Protein AF-A0A2H6LKT9-F1 (afdb_monomer_lite)

pLDDT: mean 74.08, std 18.3, range [43.44, 98.56]

Radius of gyration: 24.9 Å; chains: 1; bounding box: 62×22×50 Å

Foldseek 3Di:
DDPPVVPPPPDDDDDDDVVVVVVVVVVVVVVVVVVVVVVVVVVVVVVVLVVQCPCPDPCVVPDDRPSVVVD

InterPro domains:
  IPR015358 Transcription regulator MerR, DNA binding [PF09278] (2-49)
  IPR036701 RraB-like superfamily [SSF89946] (7-65)

Organism: NCBI:txid1861711

Secondary structure (DSSP, 8-state):
--GGGGGS---SSS---HHHHHHHHHHHHHHHHHHHHHHHHHHHHHHHHHHGGGS--S-GGGS--HHHHT-

Sequence (71 aa):
MSEIKEFLNVHDGGELPCEHIKIKLEDKIKAIDEQIQQLLILRHELSGLVSGWETIPENPEKTICPIIERN

Structure (mmCIF, N/CA/C/O backbone):
data_AF-A0A2H6LKT9-F1
#
_entry.id   AF-A0A2H6LKT9-F1
#
loop_
_atom_site.group_PDB
_atom_site.id
_atom_site.type_symbol
_atom_site.label_atom_id
_atom_site.label_alt_id
_atom_site.label_comp_id
_atom_site.label_asym_id
_atom_site.label_entity_id
_atom_site.label_seq_id
_atom_site.pdbx_PDB_ins_code
_atom_site.Cartn_x
_atom_site.Cartn_y
_atom_site.Cartn_z
_atom_site.occupancy
_atom_site.B_iso_or_equiv
_atom_site.auth_seq_id
_atom_site.auth_comp_id
_atom_site.auth_asym_id
_atom_site.auth_atom_id
_atom_site.pdbx_PDB_model_num
ATOM 1 N N . MET A 1 1 ? -29.638 -6.084 -1.703 1.00 43.44 1 MET A N 1
ATOM 2 C CA . MET A 1 1 ? -29.955 -6.291 -0.272 1.00 43.44 1 MET A CA 1
ATOM 3 C C . MET A 1 1 ? -29.371 -5.114 0.500 1.00 43.44 1 MET A C 1
ATOM 5 O O . MET A 1 1 ? -28.356 -4.591 0.074 1.00 43.44 1 MET A O 1
ATOM 9 N N . SER A 1 2 ? -30.096 -4.608 1.495 1.00 44.50 2 SER A N 1
ATOM 10 C CA . SER A 1 2 ? -30.106 -3.197 1.907 1.00 44.50 2 SER A CA 1
ATOM 11 C C . SER A 1 2 ? -29.076 -2.817 2.986 1.00 44.50 2 SER A C 1
ATOM 13 O O . SER A 1 2 ? -29.347 -3.025 4.163 1.00 44.50 2 SER A O 1
ATOM 15 N N . GLU A 1 3 ? -27.987 -2.136 2.614 1.00 45.91 3 GLU A N 1
ATOM 16 C CA . GLU A 1 3 ? -27.063 -1.448 3.554 1.00 45.91 3 GLU A CA 1
ATOM 17 C C . GLU A 1 3 ? -27.676 -0.190 4.210 1.00 45.91 3 GLU A C 1
ATOM 19 O O . GLU A 1 3 ? -27.141 0.373 5.156 1.00 45.91 3 GLU A O 1
ATOM 24 N N . ILE A 1 4 ? -28.852 0.251 3.755 1.00 50.56 4 ILE A N 1
ATOM 25 C CA . ILE A 1 4 ? -29.483 1.504 4.209 1.00 50.56 4 ILE A CA 1
ATOM 26 C C . ILE A 1 4 ? -30.265 1.330 5.534 1.00 50.56 4 ILE A C 1
ATOM 28 O O . ILE A 1 4 ? -30.633 2.312 6.174 1.00 50.56 4 ILE A O 1
ATOM 32 N N . LYS A 1 5 ? -30.497 0.093 6.006 1.00 45.78 5 LYS A N 1
ATOM 33 C CA . LYS A 1 5 ? -31.219 -0.159 7.273 1.00 45.78 5 LYS A CA 1
ATOM 34 C C . LYS A 1 5 ? -30.359 -0.035 8.534 1.00 45.78 5 LYS A C 1
ATOM 36 O O . LYS A 1 5 ? -30.932 0.160 9.601 1.00 45.78 5 LYS A O 1
ATOM 41 N N . GLU A 1 6 ? -29.031 -0.069 8.433 1.00 49.16 6 GLU A N 1
ATOM 42 C CA . GLU A 1 6 ? -28.148 0.178 9.589 1.00 49.16 6 GLU A CA 1
ATOM 43 C C . GLU A 1 6 ? -28.129 1.648 10.035 1.00 49.16 6 GLU A C 1
ATOM 45 O O . GLU A 1 6 ? -27.645 1.965 11.117 1.00 49.16 6 GLU A O 1
ATOM 50 N N . PHE A 1 7 ? -28.714 2.550 9.242 1.00 49.94 7 PHE A N 1
ATOM 51 C CA . PHE A 1 7 ? -28.764 3.980 9.542 1.00 49.94 7 PHE A CA 1
ATOM 52 C C . PHE A 1 7 ? -30.049 4.446 10.241 1.00 49.94 7 PHE A C 1
ATOM 54 O O . PHE A 1 7 ? -30.106 5.586 10.693 1.00 49.94 7 PHE A O 1
ATOM 61 N N . LEU A 1 8 ? -31.087 3.610 10.339 1.00 50.69 8 LEU A N 1
ATOM 62 C CA . LEU A 1 8 ? -32.452 4.078 10.624 1.00 50.69 8 LEU A CA 1
ATOM 63 C C . LEU A 1 8 ? -32.988 3.774 12.030 1.00 50.69 8 LEU A C 1
ATOM 65 O O . LEU A 1 8 ? -34.192 3.615 12.193 1.00 50.69 8 LEU A O 1
ATOM 69 N N . ASN A 1 9 ? -32.139 3.730 13.062 1.00 49.38 9 ASN A N 1
ATOM 70 C CA . ASN A 1 9 ? -32.655 3.735 14.440 1.00 49.38 9 ASN A CA 1
ATOM 71 C C . ASN A 1 9 ? -31.682 4.290 15.494 1.00 49.38 9 ASN A C 1
ATOM 73 O O . ASN A 1 9 ? -31.557 3.742 16.586 1.00 49.38 9 ASN A O 1
ATOM 77 N N . VAL A 1 10 ? -31.002 5.400 15.193 1.00 53.97 10 VAL A N 1
ATOM 78 C CA . VAL A 1 10 ? -30.364 6.219 16.240 1.00 53.97 10 VAL A CA 1
ATOM 79 C C . VAL A 1 10 ? -31.317 7.374 16.544 1.00 53.97 10 VAL A C 1
ATOM 81 O O . VAL A 1 10 ? -31.262 8.428 15.917 1.00 53.97 10 VAL A O 1
ATOM 84 N N . HIS A 1 11 ? -32.287 7.087 17.412 1.00 48.00 11 HIS A N 1
ATOM 85 C CA . HIS A 1 11 ? -33.388 7.977 17.779 1.00 48.00 11 HIS A CA 1
ATOM 86 C C . HIS A 1 11 ? -32.867 9.238 18.493 1.00 48.00 11 HIS A C 1
ATOM 88 O O . HIS A 1 11 ? -32.059 9.144 19.412 1.00 48.00 11 HIS A O 1
ATOM 94 N N . ASP A 1 12 ? -33.357 10.391 18.038 1.00 50.09 12 ASP A N 1
ATOM 95 C CA . ASP A 1 12 ? -33.650 11.623 18.779 1.00 50.09 12 ASP A CA 1
ATOM 96 C C . ASP A 1 12 ? -32.784 11.960 20.010 1.00 50.09 12 ASP A C 1
ATOM 98 O O . ASP A 1 12 ? -33.013 11.449 21.102 1.00 50.09 12 ASP A O 1
ATOM 102 N N . GLY A 1 13 ? -31.878 12.940 19.879 1.00 47.59 13 GLY A N 1
ATOM 103 C CA . GLY A 1 13 ? -31.434 13.724 21.047 1.00 47.59 13 GLY A CA 1
ATOM 104 C C . GLY A 1 13 ? -29.945 14.025 21.188 1.00 47.59 13 GLY A C 1
ATOM 105 O O . GLY A 1 13 ? -29.593 14.796 22.071 1.00 47.59 13 GLY A O 1
ATOM 106 N N . GLY A 1 14 ? -29.086 13.503 20.310 1.00 53.47 14 GLY A N 1
ATOM 107 C CA . GLY A 1 14 ? -27.659 13.822 20.330 1.00 53.47 14 GLY A CA 1
ATOM 108 C C . GLY A 1 14 ? -26.873 12.965 21.315 1.00 53.47 14 GLY A C 1
ATOM 109 O O . GLY A 1 14 ? -26.751 13.300 22.478 1.00 53.47 14 GLY A O 1
ATOM 110 N N . GLU A 1 15 ? -26.342 11.859 20.810 1.00 52.38 15 GLU A N 1
ATOM 111 C CA . GLU A 1 15 ? -25.029 11.280 21.115 1.00 52.38 15 GLU A CA 1
ATOM 112 C C . GLU A 1 15 ? -25.014 9.923 20.406 1.00 52.38 15 GLU A C 1
ATOM 114 O O . GLU A 1 15 ? -25.698 8.979 20.796 1.00 52.38 15 GLU A O 1
ATO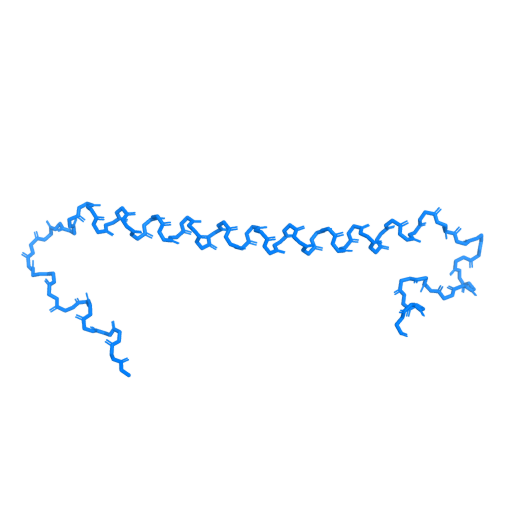M 119 N N . LEU A 1 16 ? -24.268 9.825 19.301 1.00 57.66 16 LEU A N 1
ATOM 120 C CA . LEU A 1 16 ? -23.862 8.510 18.811 1.00 57.66 16 LEU A CA 1
ATOM 121 C C . LEU A 1 16 ? -23.088 7.853 19.963 1.00 57.66 16 LEU A C 1
ATOM 123 O O . LEU A 1 16 ? -22.151 8.490 20.452 1.00 57.66 16 LEU A O 1
ATOM 127 N N . PRO A 1 17 ? -23.429 6.628 20.407 1.00 67.88 17 PRO A N 1
ATOM 128 C CA . PRO A 1 17 ? -22.673 5.989 21.473 1.00 67.88 17 PRO A CA 1
ATOM 129 C C . PRO A 1 17 ? -21.205 5.942 21.046 1.00 67.88 17 PRO A C 1
ATOM 131 O O . PRO A 1 17 ? -20.895 5.485 19.943 1.00 67.88 17 PRO A O 1
ATOM 134 N N . CYS A 1 18 ? -20.303 6.457 21.888 1.00 66.75 18 CYS A N 1
ATOM 135 C CA . CYS A 1 18 ? -18.866 6.569 21.597 1.00 66.75 18 CYS A CA 1
ATOM 136 C C . CYS A 1 18 ? -18.254 5.253 21.081 1.00 66.75 18 CYS A C 1
ATOM 138 O O . CYS A 1 18 ? -17.295 5.266 20.313 1.00 66.75 18 CYS A O 1
ATOM 140 N N . GLU A 1 19 ? -18.846 4.120 21.457 1.00 71.38 19 GLU A N 1
ATOM 141 C CA . GLU A 1 19 ? -18.525 2.783 20.962 1.00 71.38 19 GLU A CA 1
ATOM 142 C C . GLU A 1 19 ? -18.713 2.630 19.442 1.00 71.38 19 GLU A C 1
ATOM 144 O O . GLU A 1 19 ? -17.837 2.106 18.760 1.00 71.38 19 GLU A O 1
ATOM 149 N N . HIS A 1 20 ? -19.794 3.165 18.872 1.00 75.50 20 HIS A N 1
ATOM 150 C CA . HIS A 1 20 ? -20.037 3.124 17.429 1.00 75.50 20 HIS A CA 1
ATOM 151 C C . HIS A 1 20 ? -19.035 3.988 16.650 1.00 75.50 20 HIS A C 1
ATOM 153 O O . HIS A 1 20 ? -18.601 3.626 15.556 1.00 75.50 20 HIS A O 1
ATOM 159 N N . ILE A 1 21 ? -18.638 5.130 17.223 1.00 79.81 21 ILE A N 1
ATOM 160 C CA . ILE A 1 21 ? -17.592 5.983 16.644 1.00 79.81 21 ILE A CA 1
ATOM 161 C C . ILE A 1 21 ? -16.249 5.251 16.678 1.00 79.81 21 ILE A C 1
ATOM 163 O O . ILE A 1 21 ? -15.533 5.254 15.679 1.00 79.81 21 ILE A O 1
ATOM 167 N N . LYS A 1 22 ? -15.929 4.587 17.794 1.00 83.06 22 LYS A N 1
ATOM 168 C CA . LYS A 1 22 ? -14.701 3.803 17.941 1.00 83.06 22 LYS A CA 1
ATOM 169 C C . LYS A 1 22 ? -14.599 2.705 16.879 1.00 83.06 22 LYS A C 1
ATOM 171 O O . LYS A 1 22 ? -13.587 2.662 16.189 1.00 83.06 22 LYS A O 1
ATOM 176 N N . ILE A 1 23 ? -15.650 1.905 16.685 1.00 87.44 23 ILE A N 1
ATOM 177 C CA . ILE A 1 23 ? -15.674 0.839 15.666 1.00 87.44 23 ILE A CA 1
ATOM 178 C C . ILE A 1 23 ? -15.422 1.422 14.267 1.00 87.44 23 ILE A C 1
ATOM 180 O O . ILE A 1 23 ? -14.544 0.961 13.546 1.00 87.44 23 ILE A O 1
ATOM 184 N N . LYS A 1 24 ? -16.105 2.520 13.910 1.00 85.06 24 LYS A N 1
ATOM 185 C CA . LYS A 1 24 ? -15.896 3.193 12.615 1.00 85.06 24 LYS A CA 1
ATOM 186 C C . LYS A 1 24 ? -14.476 3.728 12.426 1.00 85.06 24 LYS A C 1
ATOM 188 O O . LYS A 1 24 ? -13.986 3.773 11.297 1.00 85.06 24 LYS A O 1
ATOM 193 N N . LEU A 1 25 ? -13.835 4.196 13.495 1.00 88.12 25 LEU A N 1
ATOM 194 C CA . LEU A 1 25 ? -12.446 4.645 13.447 1.00 88.12 25 LEU A CA 1
ATOM 195 C C . LEU A 1 25 ? -11.488 3.460 13.281 1.00 88.12 25 LEU A C 1
ATOM 197 O O . LEU A 1 25 ? -10.578 3.551 12.464 1.00 88.12 25 LEU A O 1
ATOM 201 N N . GLU A 1 26 ? -11.718 2.352 13.985 1.00 92.81 26 GLU A N 1
ATOM 202 C CA . GLU A 1 26 ? -10.937 1.116 13.849 1.00 92.81 26 GLU A CA 1
ATOM 203 C C . GLU A 1 26 ? -11.041 0.537 12.429 1.00 92.81 26 GLU A C 1
ATOM 205 O O . GLU A 1 26 ? -10.019 0.208 11.825 1.00 92.81 26 GLU A O 1
ATOM 210 N N . ASP A 1 27 ? -12.238 0.527 11.837 1.00 94.50 27 ASP A N 1
ATOM 211 C CA . ASP A 1 27 ? -12.443 0.102 10.448 1.00 94.50 27 ASP A CA 1
ATOM 212 C C . ASP A 1 27 ? -11.693 0.999 9.452 1.00 94.50 27 ASP A C 1
ATOM 214 O O . ASP A 1 27 ? -11.087 0.517 8.493 1.00 94.50 27 ASP A O 1
ATOM 218 N N . LYS A 1 28 ? -11.690 2.320 9.681 1.00 92.50 28 LYS A N 1
ATOM 219 C CA . LYS A 1 28 ? -10.925 3.261 8.848 1.00 92.50 28 LYS A CA 1
ATOM 220 C C . LYS A 1 28 ? -9.421 3.059 8.983 1.00 92.50 28 LYS A C 1
ATOM 222 O O . LYS A 1 28 ? -8.730 3.136 7.971 1.00 92.50 28 LYS A O 1
ATOM 227 N N . ILE A 1 29 ? -8.922 2.807 10.193 1.00 96.56 29 ILE A N 1
ATOM 228 C CA . ILE A 1 29 ? -7.508 2.491 10.428 1.00 96.56 29 ILE A CA 1
ATOM 229 C C . ILE A 1 29 ? -7.135 1.230 9.648 1.00 96.56 29 ILE A C 1
ATOM 231 O O . ILE A 1 29 ? -6.193 1.263 8.862 1.00 96.56 29 ILE A O 1
ATOM 235 N N . LYS A 1 30 ? -7.943 0.170 9.749 1.00 97.62 30 LYS A N 1
ATOM 236 C CA . LYS A 1 30 ? -7.720 -1.072 9.005 1.00 97.62 30 LYS A CA 1
ATOM 237 C C . LYS A 1 30 ? -7.690 -0.850 7.488 1.00 97.62 30 LYS A C 1
ATOM 239 O O . LYS A 1 30 ? -6.799 -1.352 6.810 1.00 97.62 30 LYS A O 1
ATOM 244 N N . ALA A 1 31 ? -8.619 -0.059 6.952 1.00 97.19 31 ALA A N 1
ATOM 245 C CA . ALA A 1 31 ? -8.647 0.262 5.525 1.00 97.19 31 ALA A CA 1
ATOM 246 C C . ALA A 1 31 ? -7.423 1.081 5.066 1.00 97.19 31 ALA A C 1
ATOM 248 O O . ALA A 1 31 ? -6.998 0.973 3.914 1.00 97.19 31 ALA A O 1
ATOM 249 N N . ILE A 1 32 ? -6.860 1.919 5.943 1.00 98.06 32 ILE A N 1
ATOM 250 C CA . ILE A 1 32 ? -5.604 2.636 5.681 1.00 98.06 32 ILE A CA 1
ATOM 251 C C . ILE A 1 32 ? -4.431 1.652 5.689 1.00 98.06 32 ILE A C 1
ATOM 253 O O . ILE A 1 32 ? -3.604 1.698 4.780 1.00 98.06 32 ILE A O 1
ATOM 257 N N . ASP A 1 33 ? -4.378 0.736 6.656 1.00 98.31 33 ASP A N 1
ATOM 258 C CA . ASP A 1 33 ? -3.317 -0.270 6.745 1.00 98.31 33 ASP A CA 1
ATOM 259 C C . ASP A 1 33 ? -3.284 -1.171 5.504 1.00 98.31 33 ASP A C 1
ATOM 261 O O . ASP A 1 33 ? -2.215 -1.421 4.945 1.00 98.31 33 ASP A O 1
ATOM 265 N N . GLU A 1 34 ? -4.448 -1.599 5.009 1.00 98.19 34 GLU A N 1
ATOM 266 C CA . GLU A 1 34 ? -4.570 -2.373 3.768 1.00 98.19 34 GLU A CA 1
ATOM 267 C C . GLU A 1 34 ? -4.016 -1.607 2.553 1.00 98.19 34 GLU A C 1
ATOM 269 O O . GLU A 1 34 ? -3.258 -2.168 1.757 1.00 98.19 34 GLU A O 1
ATOM 274 N N . GLN A 1 35 ? -4.318 -0.309 2.435 1.00 98.06 35 GLN A N 1
ATOM 275 C CA . GLN A 1 35 ? -3.765 0.542 1.373 1.00 98.06 35 GLN A CA 1
ATOM 276 C C . GLN A 1 35 ? -2.250 0.712 1.503 1.00 98.06 35 GLN A C 1
ATOM 278 O O . GLN A 1 35 ? -1.533 0.660 0.502 1.00 98.06 35 GLN A O 1
ATOM 283 N N . ILE A 1 36 ? -1.736 0.876 2.724 1.00 98.44 36 ILE A N 1
ATOM 284 C CA . ILE A 1 36 ? -0.294 0.953 2.973 1.00 98.44 36 ILE A CA 1
ATOM 285 C C . ILE A 1 36 ? 0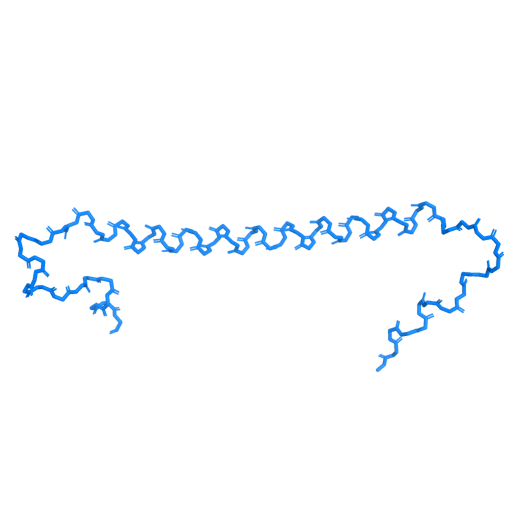.387 -0.340 2.517 1.00 98.44 36 ILE A C 1
ATOM 287 O O . ILE A 1 36 ? 1.411 -0.269 1.840 1.00 98.44 36 ILE A O 1
ATOM 291 N N . GLN A 1 37 ? -0.178 -1.512 2.822 1.00 98.50 37 GLN A N 1
ATOM 292 C CA . GLN A 1 37 ? 0.390 -2.785 2.369 1.00 98.50 37 GLN A CA 1
ATOM 293 C C . GLN A 1 37 ? 0.451 -2.874 0.841 1.00 98.50 37 GLN A C 1
ATOM 295 O O . GLN A 1 37 ? 1.491 -3.235 0.292 1.00 98.50 37 GLN A O 1
ATOM 300 N N . GLN A 1 38 ? -0.616 -2.478 0.144 1.00 98.00 38 GLN A N 1
ATOM 301 C CA . GLN A 1 38 ? -0.631 -2.445 -1.323 1.00 98.00 38 GLN A CA 1
ATOM 302 C C . GLN A 1 38 ? 0.442 -1.504 -1.886 1.00 98.00 38 GLN A C 1
ATOM 304 O O . GLN A 1 38 ? 1.174 -1.870 -2.806 1.00 98.00 38 GLN A O 1
ATOM 309 N N . LEU A 1 39 ? 0.593 -0.314 -1.298 1.00 98.56 39 LEU A N 1
ATOM 310 C CA . LEU A 1 39 ? 1.621 0.645 -1.702 1.00 98.56 39 LEU A CA 1
ATOM 311 C C . LEU A 1 39 ? 3.041 0.127 -1.435 1.00 98.56 39 LEU A C 1
ATOM 313 O O . LEU A 1 39 ? 3.945 0.381 -2.230 1.00 98.56 39 LEU A O 1
ATOM 317 N N . LEU A 1 40 ? 3.258 -0.611 -0.344 1.00 98.44 40 LEU A N 1
ATOM 318 C CA . LEU A 1 40 ? 4.553 -1.220 -0.033 1.00 98.44 40 LEU A CA 1
ATOM 319 C C . LEU A 1 40 ? 4.926 -2.325 -1.025 1.00 98.44 40 LEU A C 1
ATOM 321 O O . LEU A 1 40 ? 6.093 -2.396 -1.418 1.00 98.44 40 LEU A O 1
ATOM 325 N N . ILE A 1 41 ? 3.956 -3.141 -1.447 1.00 97.38 41 ILE A N 1
ATOM 326 C CA . ILE A 1 41 ? 4.138 -4.160 -2.491 1.00 97.38 41 ILE A CA 1
ATOM 327 C C . ILE A 1 41 ? 4.527 -3.484 -3.806 1.00 97.38 41 ILE A C 1
ATOM 329 O O . ILE A 1 41 ? 5.592 -3.774 -4.346 1.00 97.38 41 ILE A O 1
ATOM 333 N N . LEU A 1 42 ? 3.739 -2.504 -4.254 1.00 96.62 42 LEU A N 1
ATOM 334 C CA . LEU A 1 42 ? 4.024 -1.761 -5.481 1.00 96.62 42 LEU A CA 1
ATOM 335 C C . LEU A 1 42 ? 5.407 -1.098 -5.434 1.00 96.62 42 LEU A C 1
ATOM 337 O O . LEU A 1 42 ? 6.173 -1.153 -6.392 1.00 96.62 42 LEU A O 1
ATOM 341 N N . ARG A 1 43 ? 5.776 -0.495 -4.299 1.00 97.00 43 ARG A N 1
ATOM 342 C CA . ARG A 1 43 ? 7.110 0.089 -4.111 1.00 97.00 43 ARG A CA 1
ATOM 343 C C . ARG A 1 43 ? 8.209 -0.960 -4.269 1.00 97.00 43 ARG A C 1
ATOM 345 O O . ARG A 1 43 ? 9.252 -0.647 -4.840 1.00 97.00 43 ARG A O 1
ATOM 352 N N . HIS A 1 44 ? 8.015 -2.167 -3.743 1.00 94.75 44 HIS A N 1
ATOM 353 C CA . HIS A 1 44 ? 8.989 -3.248 -3.871 1.00 94.75 44 HIS A CA 1
ATOM 354 C C . HIS A 1 44 ? 9.143 -3.691 -5.330 1.00 94.75 44 HIS A C 1
ATOM 356 O O . HIS A 1 44 ? 10.269 -3.789 -5.811 1.00 94.75 44 HIS A O 1
ATOM 362 N N . GLU A 1 45 ? 8.033 -3.855 -6.050 1.00 91.31 45 GLU A N 1
ATOM 363 C CA . GLU A 1 45 ? 8.030 -4.172 -7.483 1.00 91.31 45 GLU A CA 1
ATOM 364 C C . GLU A 1 45 ? 8.771 -3.102 -8.293 1.00 91.31 45 GLU A C 1
ATOM 366 O O . GLU A 1 45 ? 9.701 -3.416 -9.035 1.00 91.31 45 GLU A O 1
ATOM 371 N N . LEU A 1 46 ? 8.442 -1.823 -8.078 1.00 90.75 46 LEU A N 1
ATOM 372 C CA . LEU A 1 46 ? 9.124 -0.697 -8.723 1.00 90.75 46 LEU A CA 1
ATOM 373 C C . LEU A 1 46 ? 10.619 -0.661 -8.385 1.00 90.75 46 LEU A C 1
ATOM 375 O O . LEU A 1 46 ? 11.442 -0.386 -9.253 1.00 90.75 46 LEU A O 1
ATOM 379 N N . SER A 1 47 ? 10.987 -0.976 -7.141 1.00 89.62 47 SER A N 1
ATOM 380 C CA . SER A 1 47 ? 12.394 -1.047 -6.728 1.00 89.62 47 SER A CA 1
ATOM 381 C C . SER A 1 47 ? 13.138 -2.181 -7.438 1.00 89.62 47 SER A C 1
ATOM 383 O O . SER A 1 47 ? 14.295 -2.002 -7.803 1.00 89.62 47 SER A O 1
ATOM 385 N N . GLY A 1 48 ? 12.476 -3.317 -7.681 1.00 85.56 48 GLY A N 1
ATOM 386 C CA . GLY A 1 48 ? 13.014 -4.418 -8.483 1.00 85.56 48 GLY A CA 1
ATOM 387 C C . GLY A 1 48 ? 13.215 -4.049 -9.956 1.00 85.56 48 GLY A C 1
ATOM 388 O O . GLY A 1 48 ? 14.199 -4.460 -10.568 1.00 85.56 48 GLY A O 1
ATOM 389 N N . LEU A 1 49 ? 12.328 -3.228 -10.527 1.00 83.88 49 LEU A N 1
ATOM 390 C CA . LEU A 1 49 ? 12.521 -2.688 -11.878 1.00 83.88 49 LEU A CA 1
ATOM 391 C C . LEU A 1 49 ? 13.725 -1.737 -11.935 1.00 83.88 49 LEU A C 1
ATOM 393 O O . LEU A 1 49 ? 14.503 -1.782 -12.887 1.00 83.88 49 LEU A O 1
ATOM 397 N N . VAL A 1 50 ? 13.899 -0.904 -10.904 1.00 83.25 50 VAL A N 1
ATOM 398 C CA . VAL A 1 50 ? 15.014 0.048 -10.808 1.00 83.25 50 VAL A CA 1
ATOM 399 C C . VAL A 1 50 ? 16.345 -0.649 -10.534 1.00 83.25 50 VAL A C 1
ATOM 401 O O . VAL A 1 50 ? 17.339 -0.254 -11.123 1.00 83.25 50 VAL A O 1
ATOM 404 N N . SER A 1 51 ? 16.421 -1.696 -9.710 1.00 78.75 51 SER A N 1
ATOM 405 C CA . SER A 1 51 ? 17.691 -2.421 -9.518 1.00 78.75 51 SER A CA 1
ATOM 406 C C . SER A 1 51 ? 18.189 -3.081 -10.810 1.00 78.75 51 SER A C 1
ATOM 408 O O . SER A 1 51 ? 19.393 -3.212 -11.017 1.00 78.75 51 SER A O 1
ATOM 410 N N . GLY A 1 52 ? 17.287 -3.387 -11.750 1.00 67.50 52 GLY A N 1
ATOM 411 C CA . GLY A 1 52 ? 17.641 -3.775 -13.117 1.00 67.50 52 GLY A CA 1
ATOM 412 C C . GLY A 1 52 ? 18.468 -2.731 -13.891 1.00 67.50 52 GLY A C 1
ATOM 413 O O . GLY A 1 52 ? 19.0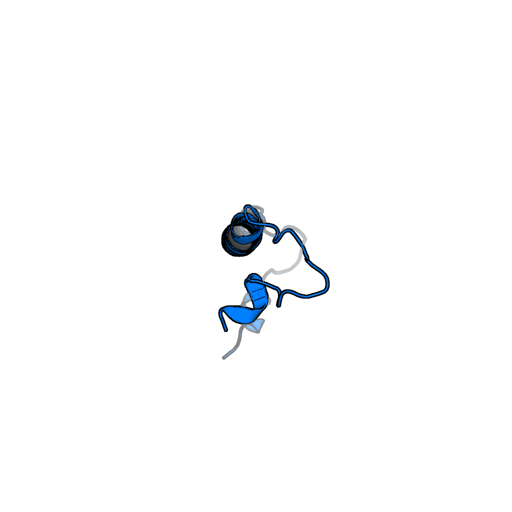89 -3.085 -14.891 1.00 67.50 52 GLY A O 1
ATOM 414 N N . TRP A 1 53 ? 18.522 -1.471 -13.437 1.00 64.56 53 TRP A N 1
ATOM 415 C CA . TRP A 1 53 ? 19.355 -0.406 -14.013 1.00 64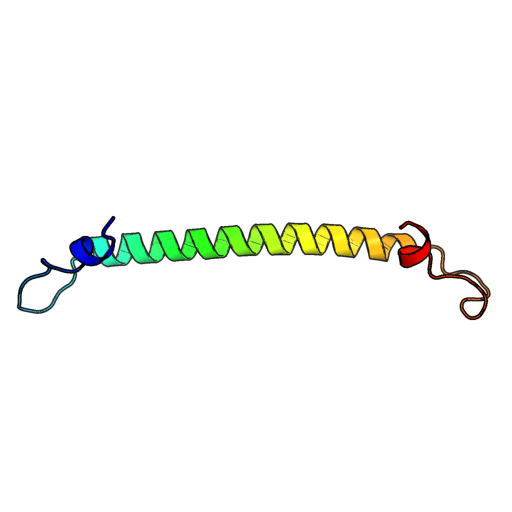.56 53 TRP A CA 1
ATOM 416 C C . TRP A 1 53 ? 20.818 -0.417 -13.579 1.00 64.56 53 TRP A C 1
ATOM 418 O O . TRP A 1 53 ? 21.595 0.327 -14.171 1.00 64.56 53 TRP A O 1
ATOM 428 N N . GLU A 1 54 ? 21.246 -1.221 -12.600 1.00 60.69 54 GLU A N 1
ATOM 429 C CA . GLU A 1 54 ? 22.657 -1.219 -12.158 1.00 60.69 54 GLU A CA 1
ATOM 430 C C . GLU A 1 54 ? 23.652 -1.560 -13.290 1.00 60.69 54 GLU A C 1
ATOM 432 O O . GLU A 1 54 ? 24.851 -1.323 -13.168 1.00 60.69 54 GLU A O 1
ATOM 437 N N . THR A 1 55 ? 23.147 -2.026 -14.436 1.00 61.41 55 THR A N 1
ATOM 438 C CA . THR A 1 55 ? 23.882 -2.160 -15.697 1.00 61.41 55 THR A CA 1
ATOM 439 C C . THR A 1 55 ? 23.408 -1.132 -16.731 1.00 61.41 55 THR A C 1
ATOM 441 O O . THR A 1 55 ? 22.785 -1.479 -17.731 1.00 61.41 55 THR A O 1
ATOM 444 N N . ILE A 1 56 ? 23.678 0.160 -16.500 1.00 64.38 56 ILE A N 1
ATOM 445 C CA . ILE A 1 56 ? 23.468 1.182 -17.539 1.00 64.38 56 ILE A CA 1
ATOM 446 C C . ILE A 1 56 ? 24.422 0.858 -18.701 1.00 64.38 56 ILE A C 1
ATOM 448 O O . ILE A 1 56 ? 25.638 0.834 -18.490 1.00 64.38 56 ILE A O 1
ATOM 452 N N . PRO A 1 57 ? 23.914 0.591 -19.915 1.00 67.31 57 PRO A N 1
ATOM 453 C CA . PRO A 1 57 ? 24.769 0.285 -21.052 1.00 67.31 57 PRO A CA 1
ATOM 454 C C . PRO A 1 57 ? 25.623 1.505 -21.411 1.00 67.31 57 PRO A C 1
ATOM 456 O O . PRO A 1 57 ? 25.146 2.636 -21.355 1.00 67.31 57 PRO A O 1
ATOM 459 N N . GLU A 1 58 ? 26.869 1.281 -21.842 1.00 70.19 58 GLU A N 1
ATOM 460 C CA . GLU A 1 58 ? 27.805 2.351 -22.241 1.00 70.19 58 GLU A CA 1
ATOM 461 C C . GLU A 1 58 ? 27.248 3.269 -23.346 1.00 70.19 58 GLU A C 1
ATOM 463 O O . GLU A 1 58 ? 27.713 4.395 -23.514 1.00 70.19 58 GLU A O 1
ATOM 468 N N . ASN A 1 59 ? 26.242 2.806 -24.099 1.00 73.25 59 ASN A N 1
ATOM 469 C CA . ASN A 1 59 ? 25.558 3.588 -25.122 1.00 73.25 59 ASN A CA 1
ATOM 470 C C . ASN A 1 59 ? 24.024 3.536 -24.951 1.00 73.25 59 ASN A C 1
ATOM 472 O O . ASN A 1 59 ? 23.343 2.767 -25.642 1.00 73.25 59 ASN A O 1
ATOM 476 N N . PRO A 1 60 ? 23.458 4.335 -24.030 1.00 69.75 60 PRO A N 1
ATOM 477 C CA . PRO A 1 60 ? 22.032 4.296 -23.709 1.00 69.75 60 PRO A CA 1
ATOM 478 C C . PRO A 1 60 ? 21.140 4.745 -24.876 1.00 69.75 60 PRO A C 1
ATOM 480 O O . PRO A 1 60 ? 20.001 4.308 -24.969 1.00 69.75 60 PRO A O 1
ATOM 483 N N . GLU A 1 61 ? 21.657 5.543 -25.817 1.00 73.25 61 GLU A N 1
ATOM 484 C CA . GLU A 1 61 ? 20.908 5.989 -27.005 1.00 73.25 61 GLU A CA 1
ATOM 485 C C . GLU A 1 61 ? 20.726 4.888 -28.063 1.00 73.25 61 GLU A C 1
ATOM 487 O O . GLU A 1 61 ? 19.890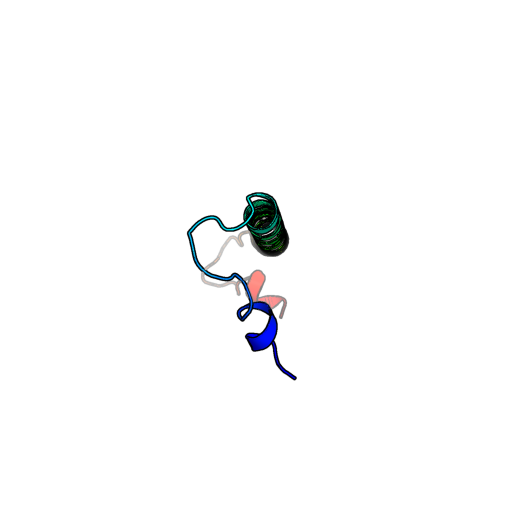 5.012 -28.957 1.00 73.25 61 GLU A O 1
ATOM 492 N N . LYS A 1 62 ? 21.512 3.806 -27.981 1.00 72.25 62 LYS A N 1
ATOM 493 C CA . LYS A 1 62 ? 21.490 2.685 -28.937 1.00 72.25 62 LYS A CA 1
ATOM 494 C C . LYS A 1 62 ? 21.011 1.370 -28.330 1.00 72.25 62 LYS A C 1
ATOM 496 O O . LYS A 1 62 ? 21.013 0.357 -29.025 1.00 72.25 62 LYS A O 1
ATOM 501 N N . THR A 1 63 ? 20.624 1.377 -27.059 1.00 67.62 63 THR A N 1
ATOM 502 C CA . THR A 1 63 ? 20.244 0.167 -26.328 1.00 67.62 63 THR A CA 1
ATOM 503 C C . THR A 1 63 ? 18.784 0.275 -25.909 1.00 67.62 63 THR A C 1
ATOM 505 O O . THR A 1 63 ? 18.369 1.294 -25.359 1.00 67.62 63 THR A O 1
ATOM 508 N N . ILE A 1 64 ? 17.987 -0.761 -26.186 1.00 67.50 64 ILE A N 1
ATOM 509 C CA . ILE A 1 64 ? 16.600 -0.827 -25.714 1.00 67.50 64 ILE A CA 1
ATOM 510 C C . ILE A 1 64 ? 16.625 -0.850 -24.185 1.00 67.50 64 ILE A C 1
ATOM 512 O O . ILE A 1 64 ? 17.472 -1.501 -23.578 1.00 67.50 64 ILE A O 1
ATOM 516 N N . CYS A 1 65 ? 15.709 -0.112 -23.556 1.00 69.75 65 CYS A N 1
ATOM 517 C CA . CYS A 1 65 ? 15.607 -0.072 -22.103 1.00 69.75 65 CYS A CA 1
ATOM 518 C C . CYS A 1 65 ? 15.408 -1.500 -21.550 1.00 69.75 65 CYS A C 1
ATOM 520 O O . CYS A 1 65 ? 14.378 -2.107 -21.861 1.00 69.75 65 CYS A O 1
ATOM 522 N N . PRO A 1 66 ? 16.311 -2.018 -20.690 1.00 66.94 66 PRO A N 1
ATOM 523 C CA . PRO A 1 66 ? 16.209 -3.380 -20.150 1.00 66.94 66 PRO A CA 1
ATOM 524 C C . PRO A 1 66 ? 14.911 -3.650 -19.371 1.00 66.94 66 PRO A C 1
ATOM 526 O O . PRO A 1 66 ? 14.498 -4.798 -19.224 1.00 66.94 66 PRO A O 1
ATOM 529 N N . ILE A 1 67 ? 14.244 -2.591 -18.890 1.00 67.50 67 ILE A N 1
ATOM 530 C CA . ILE A 1 67 ? 12.928 -2.664 -18.232 1.00 67.50 67 ILE A CA 1
ATOM 531 C C . ILE A 1 67 ? 11.814 -3.014 -19.231 1.00 67.50 67 ILE A C 1
ATOM 533 O O . ILE A 1 67 ? 10.878 -3.719 -18.873 1.00 67.50 67 ILE A O 1
ATOM 537 N N . ILE A 1 68 ? 11.896 -2.519 -20.470 1.00 67.50 68 ILE A N 1
ATOM 538 C CA . ILE A 1 68 ? 10.861 -2.703 -21.504 1.00 67.50 68 ILE A CA 1
ATOM 539 C C . ILE A 1 68 ? 11.165 -3.934 -22.371 1.00 67.50 68 ILE A C 1
ATOM 541 O O . ILE A 1 68 ? 10.245 -4.539 -22.905 1.00 67.50 68 ILE A O 1
ATOM 545 N N . GLU A 1 69 ? 12.437 -4.337 -22.477 1.00 63.62 69 GLU A N 1
ATOM 546 C CA . GLU A 1 69 ? 12.859 -5.531 -23.228 1.00 63.62 69 GLU A CA 1
ATOM 547 C C . GLU A 1 69 ? 12.391 -6.853 -22.588 1.00 63.62 69 GLU A C 1
ATOM 549 O O . GLU A 1 69 ? 12.230 -7.850 -23.284 1.00 63.62 69 GLU A O 1
ATOM 554 N N . ARG A 1 70 ? 12.146 -6.879 -21.270 1.00 56.00 70 ARG A N 1
ATOM 555 C CA . ARG A 1 70 ? 11.719 -8.086 -20.534 1.00 56.00 70 ARG A CA 1
ATOM 556 C C . ARG A 1 70 ? 10.216 -8.408 -20.604 1.00 56.00 70 ARG A C 1
ATOM 558 O O . ARG A 1 70 ? 9.786 -9.304 -19.878 1.00 56.00 70 A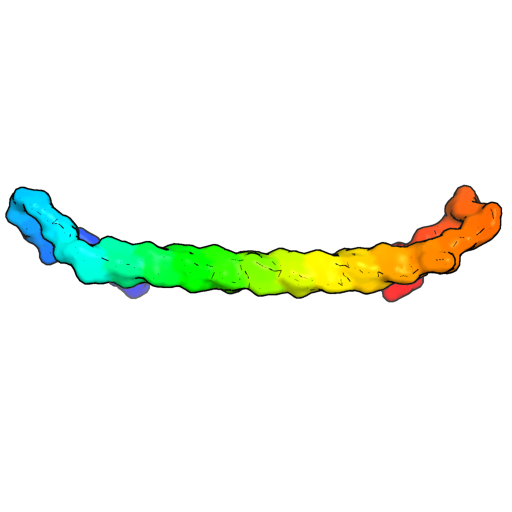RG A O 1
ATOM 565 N N . ASN A 1 71 ? 9.445 -7.721 -21.451 1.00 46.47 71 ASN A N 1
ATOM 566 C CA . ASN A 1 71 ? 8.020 -8.000 -21.682 1.00 46.47 71 ASN A CA 1
ATOM 567 C C . ASN A 1 71 ? 7.772 -8.718 -23.009 1.00 46.47 71 ASN A C 1
ATOM 569 O O . ASN A 1 71 ? 8.254 -8.215 -24.048 1.00 46.47 71 ASN A O 1
#